Protein AF-A0A6V7MDH2-F1 (afdb_monomer_lite)

Structure (mmCIF, N/CA/C/O backbone):
data_AF-A0A6V7MDH2-F1
#
_entry.id   AF-A0A6V7MDH2-F1
#
loop_
_atom_site.group_PDB
_atom_site.id
_atom_site.type_symbol
_atom_site.label_atom_id
_atom_site.label_alt_id
_atom_site.label_comp_id
_atom_site.label_asym_id
_atom_site.label_entity_id
_atom_site.label_seq_id
_atom_site.pdbx_PDB_ins_code
_atom_site.Cartn_x
_atom_site.Cartn_y
_atom_site.Cartn_z
_atom_site.occupancy
_atom_site.B_iso_or_equiv
_atom_site.auth_seq_id
_atom_site.auth_comp_id
_atom_site.auth_asym_id
_atom_site.auth_atom_id
_atom_site.pdbx_PDB_model_num
ATOM 1 N N . THR A 1 1 ? -34.615 3.043 25.395 1.00 56.44 1 THR A N 1
ATOM 2 C CA . THR A 1 1 ? -33.759 2.524 24.306 1.00 56.44 1 THR A CA 1
ATOM 3 C C . THR A 1 1 ? -32.335 2.526 24.806 1.00 56.44 1 THR A C 1
ATOM 5 O O . THR A 1 1 ? -31.820 3.587 25.120 1.00 56.44 1 THR A O 1
ATOM 8 N N . ASN A 1 2 ? -31.748 1.346 25.004 1.00 63.47 2 ASN A N 1
ATOM 9 C CA . ASN A 1 2 ? -30.386 1.203 25.514 1.00 63.47 2 ASN A CA 1
ATOM 10 C C . ASN A 1 2 ? -29.427 1.334 24.321 1.00 63.47 2 ASN A C 1
ATOM 12 O O . ASN A 1 2 ? -29.298 0.403 23.528 1.00 63.47 2 ASN A O 1
ATOM 16 N N . LEU A 1 3 ? -28.887 2.534 24.106 1.00 74.31 3 LEU A N 1
ATOM 17 C CA . LEU A 1 3 ? -27.926 2.792 23.036 1.00 74.31 3 LEU A CA 1
ATOM 18 C C . LEU A 1 3 ? -26.546 2.366 23.543 1.00 74.31 3 LEU A C 1
ATOM 20 O O . LEU A 1 3 ? -26.069 2.872 24.554 1.00 74.31 3 LEU A O 1
ATOM 24 N N . ALA A 1 4 ? -25.933 1.397 22.868 1.00 76.62 4 ALA A N 1
ATOM 25 C CA . ALA A 1 4 ? -24.632 0.857 23.245 1.00 76.62 4 ALA A CA 1
ATOM 26 C C . ALA A 1 4 ? -23.512 1.803 22.785 1.00 76.62 4 ALA A C 1
ATOM 28 O O . ALA A 1 4 ? -22.913 1.596 21.731 1.00 76.62 4 ALA A O 1
ATOM 29 N N . PHE A 1 5 ? -23.267 2.858 23.563 1.00 76.75 5 PHE A N 1
ATOM 30 C CA . PHE A 1 5 ? -22.232 3.859 23.283 1.00 76.75 5 PHE A CA 1
ATOM 31 C C . PHE A 1 5 ? -20.800 3.319 23.438 1.00 76.75 5 PHE A C 1
ATOM 33 O O . PHE A 1 5 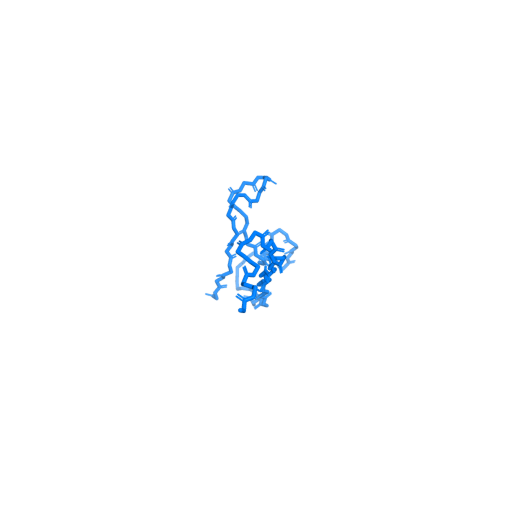? -19.904 3.809 22.762 1.00 76.75 5 PHE A O 1
ATOM 40 N N . ASP A 1 6 ? -20.602 2.261 24.231 1.00 83.38 6 ASP A N 1
ATOM 41 C CA . ASP A 1 6 ? -19.287 1.634 24.457 1.00 83.38 6 ASP A CA 1
ATOM 42 C C . ASP A 1 6 ? -18.993 0.472 23.493 1.00 83.38 6 ASP A C 1
ATOM 44 O O . ASP A 1 6 ? -18.047 -0.298 23.675 1.00 83.38 6 ASP A O 1
ATOM 48 N N . LYS A 1 7 ? -19.825 0.291 22.461 1.00 83.06 7 LYS A N 1
ATOM 49 C CA . LYS A 1 7 ? -19.630 -0.787 21.495 1.00 83.06 7 LYS A CA 1
ATOM 50 C C . LYS A 1 7 ? -18.490 -0.431 20.542 1.00 83.06 7 LYS A C 1
ATOM 52 O O . LYS A 1 7 ? -18.680 0.322 19.592 1.00 83.06 7 LYS A O 1
ATOM 57 N N . LEU A 1 8 ? -17.327 -1.041 20.755 1.00 82.06 8 LEU A N 1
ATOM 58 C CA . LEU A 1 8 ? -16.245 -1.056 19.773 1.00 82.06 8 LEU A CA 1
ATOM 59 C C . LEU A 1 8 ? -16.673 -1.903 18.569 1.00 82.06 8 LEU A C 1
ATOM 61 O O . LEU A 1 8 ? -16.938 -3.099 18.694 1.00 82.06 8 LEU A O 1
ATOM 65 N N . THR A 1 9 ? -16.777 -1.276 17.402 1.00 84.88 9 THR A N 1
ATOM 66 C CA . THR A 1 9 ? -17.015 -1.968 16.133 1.00 84.88 9 THR A CA 1
ATOM 67 C C . THR A 1 9 ? -15.703 -2.121 15.389 1.00 84.88 9 THR A C 1
ATOM 69 O O . THR A 1 9 ? -15.094 -1.125 14.998 1.00 84.88 9 THR A O 1
ATOM 72 N N . GLU A 1 10 ? -15.291 -3.362 15.149 1.00 89.88 10 GLU A N 1
ATOM 73 C CA . GLU A 1 10 ? -14.191 -3.634 14.232 1.00 89.88 10 GLU A CA 1
ATOM 74 C C . GLU A 1 10 ? -14.570 -3.140 12.834 1.00 89.88 10 GLU A C 1
ATOM 76 O O . GLU A 1 10 ? -15.640 -3.451 12.311 1.00 89.88 10 GLU A O 1
ATOM 81 N N . SER A 1 11 ? -13.708 -2.312 12.254 1.00 89.19 11 SER A N 1
ATOM 82 C CA . SER A 1 11 ? -13.868 -1.780 10.905 1.00 89.19 11 SER A CA 1
ATOM 83 C C . SER A 1 11 ? -12.557 -1.979 10.167 1.00 89.19 11 SER A C 1
ATOM 85 O O . SER A 1 11 ? -11.494 -1.636 10.681 1.00 89.19 11 SER A O 1
ATOM 87 N N . HIS A 1 12 ? -12.634 -2.548 8.970 1.00 93.69 12 HIS A N 1
ATOM 88 C CA . HIS A 1 12 ? -11.477 -2.803 8.127 1.00 93.69 12 HIS A CA 1
ATOM 89 C C . HIS A 1 12 ? -11.611 -2.041 6.811 1.00 93.69 12 HIS A C 1
ATOM 91 O O . HIS A 1 12 ? -12.702 -1.941 6.248 1.00 93.69 12 HIS A O 1
ATOM 97 N N . VAL A 1 13 ? -10.487 -1.532 6.315 1.00 94.56 13 VAL A N 1
ATOM 98 C CA . VAL A 1 13 ? -10.382 -0.877 5.012 1.00 94.56 13 VAL A CA 1
ATOM 99 C C . VAL A 1 13 ? -9.234 -1.529 4.254 1.00 94.56 13 VAL A C 1
ATOM 101 O O . VAL A 1 13 ? -8.119 -1.604 4.765 1.00 94.56 13 VAL A O 1
ATOM 104 N N . GLY A 1 14 ? -9.516 -1.983 3.033 1.00 96.44 14 GLY A N 1
ATOM 105 C CA . GLY A 1 14 ? -8.532 -2.555 2.120 1.00 96.44 14 GLY A CA 1
ATOM 106 C C . GLY A 1 14 ? -8.476 -1.773 0.809 1.00 96.44 14 GLY A C 1
ATOM 107 O O . GLY A 1 14 ? -9.503 -1.308 0.316 1.00 96.44 14 GLY A O 1
ATOM 108 N N . ILE A 1 15 ? -7.277 -1.645 0.241 1.00 97.81 15 ILE A N 1
ATOM 109 C CA . ILE A 1 15 ? -7.028 -1.034 -1.072 1.00 97.81 15 ILE A CA 1
ATOM 110 C C . ILE A 1 15 ? -6.188 -1.983 -1.933 1.00 97.81 15 ILE A C 1
ATOM 112 O O . ILE A 1 15 ? -5.365 -2.732 -1.411 1.00 97.81 15 ILE A O 1
ATOM 116 N N . ALA A 1 16 ? -6.391 -1.952 -3.250 1.00 97.69 16 ALA A N 1
ATOM 117 C CA . ALA A 1 16 ? -5.680 -2.797 -4.208 1.00 97.69 16 ALA A CA 1
ATOM 118 C C . ALA A 1 16 ? -5.392 -2.029 -5.502 1.00 97.69 16 ALA A C 1
ATOM 120 O O . ALA A 1 16 ? -6.085 -1.062 -5.825 1.00 97.69 16 ALA A O 1
ATOM 121 N N . HIS A 1 17 ? -4.372 -2.461 -6.246 1.00 98.44 17 HIS A N 1
ATOM 122 C CA . HIS A 1 17 ? -3.972 -1.814 -7.492 1.00 98.44 17 HIS A CA 1
ATOM 123 C C . HIS A 1 17 ? -3.363 -2.797 -8.488 1.00 98.44 17 HIS A C 1
ATOM 125 O O . HIS A 1 17 ? -2.569 -3.663 -8.124 1.00 98.44 17 HIS A O 1
ATOM 131 N N . THR A 1 18 ? -3.715 -2.634 -9.760 1.00 97.00 18 THR A N 1
ATOM 132 C CA . THR A 1 18 ? -3.066 -3.312 -10.884 1.00 97.00 18 THR A CA 1
ATOM 133 C C . THR A 1 18 ? -2.203 -2.305 -11.632 1.00 97.00 18 THR A C 1
ATOM 135 O O . THR A 1 18 ? -2.726 -1.407 -12.292 1.00 97.00 18 THR A O 1
ATOM 138 N N . ARG A 1 19 ? -0.880 -2.463 -11.554 1.00 97.19 19 ARG A N 1
ATOM 139 C CA . ARG A 1 19 ? 0.088 -1.572 -12.203 1.00 97.19 19 ARG A CA 1
ATOM 140 C C . ARG A 1 19 ? 0.486 -2.093 -13.583 1.00 97.19 19 ARG A C 1
ATOM 142 O O . ARG A 1 19 ? 0.987 -3.209 -13.699 1.00 97.19 19 ARG A O 1
ATOM 149 N N . TRP A 1 20 ? 0.370 -1.253 -14.611 1.00 97.31 20 TRP A N 1
ATOM 150 C CA . TRP A 1 20 ? 1.027 -1.475 -15.903 1.00 97.31 20 TRP A CA 1
ATOM 151 C C . TRP A 1 20 ? 2.429 -0.852 -15.880 1.00 97.31 20 TRP A C 1
ATOM 153 O O . TRP A 1 20 ? 2.579 0.369 -15.874 1.00 97.31 20 TRP A O 1
ATOM 163 N N . ALA A 1 21 ? 3.477 -1.676 -15.834 1.00 95.75 21 ALA A N 1
ATOM 164 C CA . ALA A 1 21 ? 4.848 -1.184 -15.710 1.00 95.75 21 ALA A CA 1
ATOM 165 C C . ALA A 1 21 ? 5.361 -0.588 -17.036 1.00 95.75 21 ALA A C 1
ATOM 167 O O . ALA A 1 21 ? 5.650 -1.319 -17.980 1.00 95.75 21 ALA A O 1
ATOM 168 N N . THR A 1 22 ? 5.505 0.739 -17.099 1.00 95.00 22 THR A N 1
ATOM 169 C CA . THR A 1 22 ? 6.163 1.444 -18.221 1.00 95.00 22 THR A CA 1
ATOM 170 C C . THR A 1 22 ? 7.663 1.638 -17.994 1.00 95.00 22 THR A C 1
ATOM 172 O O . THR A 1 22 ? 8.432 1.660 -18.949 1.00 95.00 22 THR A O 1
ATOM 175 N N . HIS A 1 23 ? 8.079 1.743 -16.727 1.00 95.31 23 HIS A N 1
ATOM 176 C CA . HIS A 1 23 ? 9.470 1.852 -16.290 1.00 95.31 23 HIS A CA 1
ATOM 177 C C . HIS A 1 23 ? 9.714 0.954 -15.071 1.00 95.31 23 HIS A C 1
ATOM 179 O O . HIS A 1 23 ? 8.864 0.852 -14.178 1.00 95.31 23 HIS A O 1
ATOM 185 N N . GLY A 1 24 ? 10.893 0.327 -15.025 1.00 94.69 24 GLY A N 1
ATOM 186 C CA . GLY A 1 24 ? 11.234 -0.690 -14.029 1.00 94.69 24 GLY A CA 1
ATOM 187 C C . GLY A 1 24 ? 10.510 -2.018 -14.277 1.00 94.69 24 GLY A C 1
ATOM 188 O O . GLY A 1 24 ? 9.390 -2.055 -14.784 1.00 94.69 24 GLY A O 1
ATOM 189 N N . VAL A 1 25 ? 11.157 -3.129 -13.924 1.00 97.50 25 VAL A N 1
ATOM 190 C CA . VAL A 1 25 ? 10.578 -4.463 -14.139 1.00 97.50 25 VAL A CA 1
ATOM 191 C C . VAL A 1 25 ? 9.329 -4.675 -13.269 1.00 97.50 25 VAL A C 1
ATOM 193 O O . VAL A 1 25 ? 9.288 -4.177 -12.135 1.00 97.50 25 VAL A O 1
ATOM 196 N N . PRO A 1 26 ? 8.324 -5.431 -13.747 1.00 98.00 26 PRO A N 1
ATOM 197 C CA . PRO A 1 26 ? 7.267 -5.954 -12.891 1.00 98.00 26 PRO A CA 1
ATO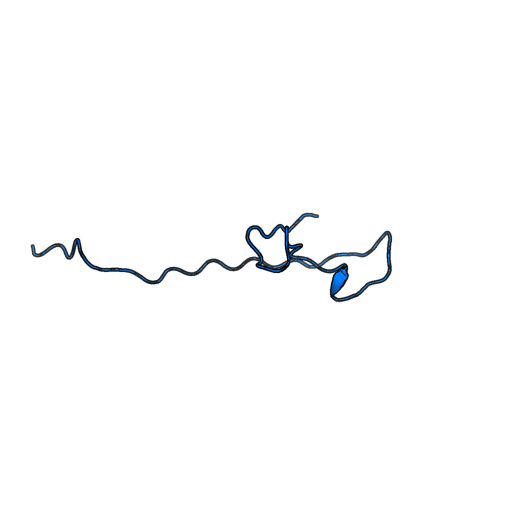M 198 C C . PRO A 1 26 ? 7.877 -6.821 -11.783 1.00 98.00 26 PRO A C 1
ATOM 200 O O . PRO A 1 26 ? 8.520 -7.833 -12.051 1.00 98.00 26 PRO A O 1
ATOM 203 N N . SER A 1 27 ? 7.711 -6.403 -10.534 1.00 97.81 27 SER A N 1
ATOM 204 C CA . SER A 1 27 ? 8.204 -7.114 -9.354 1.00 97.81 27 SER A CA 1
ATOM 205 C C . SER A 1 27 ? 7.331 -6.777 -8.149 1.00 97.81 27 SER A C 1
ATOM 207 O O . SER A 1 27 ? 6.629 -5.768 -8.165 1.00 97.81 27 SER A O 1
ATOM 209 N N . ALA A 1 28 ? 7.399 -7.590 -7.091 1.00 97.56 28 ALA A N 1
ATOM 210 C CA . ALA A 1 28 ? 6.665 -7.324 -5.852 1.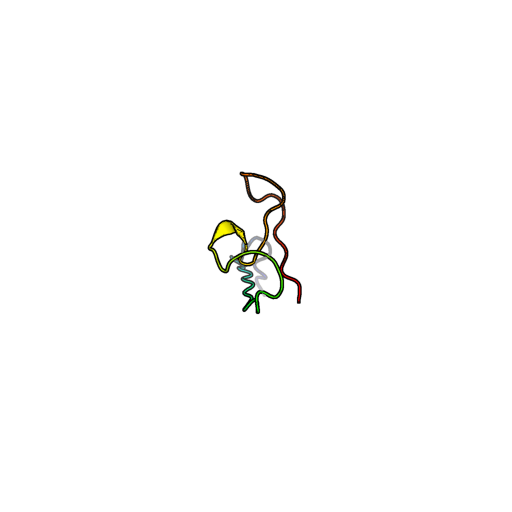00 97.56 28 ALA A CA 1
ATOM 211 C C . ALA A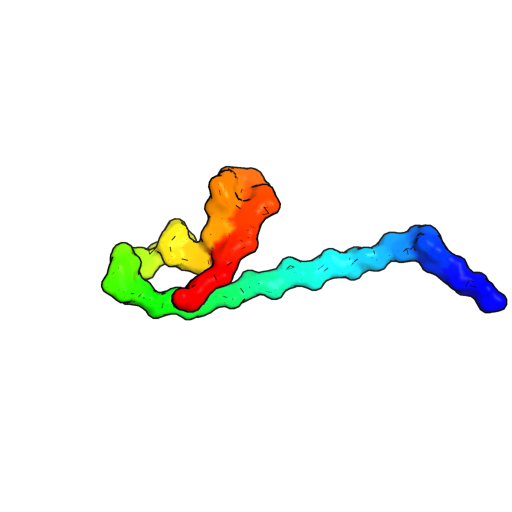 1 28 ? 7.059 -5.979 -5.215 1.00 97.56 28 ALA A C 1
ATOM 213 O O . ALA A 1 28 ? 6.195 -5.255 -4.740 1.00 97.56 28 ALA A O 1
ATOM 214 N N . VAL A 1 29 ? 8.345 -5.610 -5.273 1.00 97.31 29 VAL A N 1
ATOM 215 C CA . VAL A 1 29 ? 8.851 -4.329 -4.746 1.00 97.31 29 VAL A CA 1
ATOM 216 C C . VAL A 1 29 ? 8.287 -3.135 -5.522 1.00 97.31 29 VAL A C 1
ATOM 218 O O . VAL A 1 29 ? 7.975 -2.108 -4.932 1.00 97.31 29 VAL A O 1
ATOM 221 N N . ASN A 1 30 ? 8.124 -3.274 -6.841 1.00 97.38 30 ASN A N 1
ATOM 222 C CA . ASN A 1 30 ? 7.612 -2.210 -7.708 1.00 97.38 30 ASN A CA 1
ATOM 223 C C . ASN A 1 30 ? 6.080 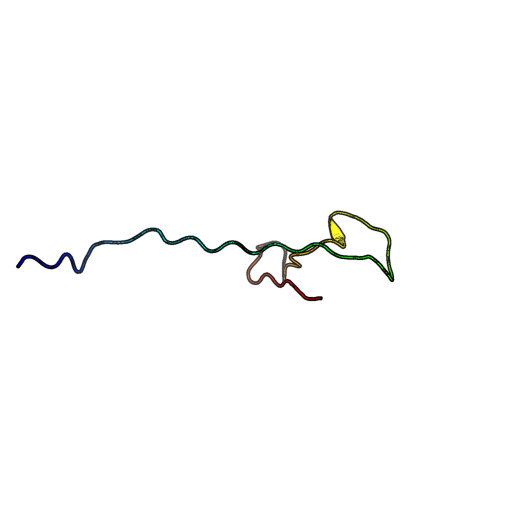-2.238 -7.866 1.00 97.38 30 ASN A C 1
ATOM 225 O O . ASN A 1 30 ? 5.531 -1.438 -8.628 1.00 97.38 30 ASN A O 1
ATOM 229 N N . ALA A 1 31 ? 5.390 -3.192 -7.238 1.00 97.94 31 ALA A N 1
ATOM 230 C CA . ALA A 1 31 ? 3.935 -3.257 -7.215 1.00 97.94 31 ALA A CA 1
ATOM 231 C C . ALA A 1 31 ? 3.373 -2.308 -6.148 1.00 97.94 31 ALA A C 1
ATOM 233 O O . ALA A 1 31 ? 4.086 -1.835 -5.270 1.00 97.94 31 ALA A O 1
ATOM 234 N N . HIS A 1 32 ? 2.084 -2.007 -6.244 1.00 97.69 32 HIS A N 1
ATOM 235 C CA . HIS A 1 32 ? 1.366 -1.220 -5.245 1.00 97.69 32 HIS A CA 1
ATOM 236 C C . HIS A 1 32 ? 0.575 -2.148 -4.313 1.00 97.69 32 HIS A C 1
ATOM 238 O 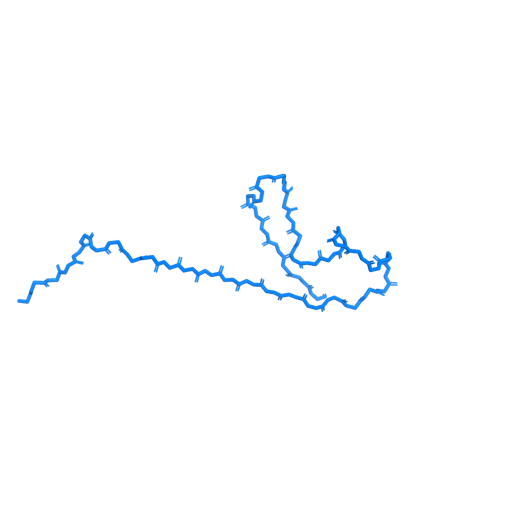O . HIS A 1 32 ? 0.202 -3.240 -4.752 1.00 97.69 32 HIS A O 1
ATOM 244 N N . PRO A 1 33 ? 0.246 -1.722 -3.077 1.00 98.12 33 PRO A N 1
ATOM 245 C CA . PRO A 1 33 ? 0.529 -0.415 -2.465 1.00 98.12 33 PRO A CA 1
ATOM 246 C C . PRO A 1 33 ? 2.008 -0.188 -2.122 1.00 98.12 33 PRO A C 1
ATOM 248 O O . PRO A 1 33 ? 2.711 -1.118 -1.740 1.00 98.12 33 PRO A O 1
ATOM 251 N N . GLN A 1 34 ? 2.468 1.060 -2.227 1.00 98.19 34 GLN A N 1
ATOM 252 C CA . GLN A 1 34 ? 3.799 1.465 -1.764 1.00 98.19 34 GLN A CA 1
ATOM 253 C C . GLN A 1 34 ? 3.719 1.945 -0.314 1.00 98.19 34 GLN A C 1
ATOM 255 O O . GLN A 1 34 ? 2.788 2.673 0.035 1.00 98.19 34 GLN A O 1
ATOM 260 N N . ARG A 1 35 ? 4.684 1.536 0.516 1.00 97.88 35 ARG A N 1
ATOM 261 C CA . ARG A 1 35 ? 4.774 1.878 1.947 1.00 97.88 35 ARG A CA 1
ATOM 262 C C . ARG A 1 35 ? 5.780 3.004 2.195 1.00 97.88 35 ARG A C 1
ATOM 264 O O . ARG A 1 35 ? 6.775 3.087 1.479 1.00 97.88 35 ARG A O 1
ATOM 271 N N . SER A 1 36 ? 5.540 3.846 3.201 1.00 98.00 36 SER A N 1
ATOM 272 C CA . SER A 1 36 ? 6.457 4.932 3.597 1.00 98.00 36 SER A CA 1
ATOM 273 C C . SER A 1 36 ? 7.744 4.441 4.261 1.00 98.00 36 SER A C 1
ATOM 275 O O . SER A 1 36 ? 8.796 5.055 4.103 1.00 98.00 36 SER A O 1
ATOM 277 N N . ASP A 1 37 ? 7.646 3.346 5.008 1.00 97.94 37 ASP A N 1
ATOM 278 C CA . ASP A 1 37 ? 8.684 2.789 5.874 1.00 97.94 37 ASP A CA 1
ATOM 279 C C . ASP A 1 37 ? 8.458 1.277 6.061 1.00 97.94 37 ASP A C 1
ATOM 281 O O . ASP A 1 37 ? 7.523 0.694 5.502 1.00 97.94 37 ASP A O 1
ATOM 285 N N . GLU A 1 38 ? 9.342 0.613 6.809 1.00 97.44 38 GLU A N 1
ATOM 286 C CA . GLU A 1 38 ? 9.256 -0.833 7.046 1.00 97.44 38 GLU A CA 1
ATOM 287 C C . GLU A 1 38 ? 8.032 -1.232 7.886 1.00 97.44 38 GLU A C 1
ATOM 289 O O . GLU A 1 38 ? 7.487 -2.321 7.667 1.00 97.44 38 GLU A O 1
ATOM 294 N N . ASP A 1 39 ? 7.561 -0.320 8.742 1.00 97.81 39 ASP A N 1
ATOM 295 C CA . ASP A 1 39 ? 6.429 -0.493 9.659 1.00 97.81 39 ASP A CA 1
ATOM 296 C C . ASP A 1 39 ? 5.067 -0.207 9.006 1.00 97.81 39 ASP A C 1
ATOM 298 O O . ASP A 1 39 ? 4.025 -0.465 9.606 1.00 97.81 39 ASP A O 1
ATOM 302 N N . GLN A 1 40 ? 5.058 0.260 7.753 1.00 95.50 40 GLN A N 1
ATOM 303 C CA . GLN A 1 40 ? 3.852 0.551 6.971 1.00 95.50 40 GLN A CA 1
ATOM 304 C C . GLN A 1 40 ? 2.996 1.666 7.591 1.00 95.50 40 GLN A C 1
ATOM 306 O O . GLN A 1 40 ? 1.767 1.623 7.500 1.00 95.50 40 GLN A O 1
ATOM 311 N N . GLY A 1 41 ? 3.636 2.685 8.180 1.00 96.88 41 GLY A N 1
ATOM 312 C CA . GLY A 1 41 ? 2.937 3.823 8.789 1.00 96.88 41 GLY A CA 1
ATOM 313 C C . GLY A 1 41 ? 1.954 4.512 7.834 1.00 96.88 41 GLY A C 1
ATOM 314 O O . GLY A 1 41 ? 0.866 4.916 8.244 1.00 96.88 41 GLY A O 1
ATOM 315 N N . PHE A 1 42 ? 2.301 4.580 6.543 1.00 98.06 42 PHE A N 1
ATOM 316 C CA . PHE A 1 42 ? 1.406 4.983 5.460 1.00 98.06 42 PHE A CA 1
ATOM 317 C C . PHE A 1 42 ? 1.552 4.071 4.240 1.00 98.06 42 PHE A C 1
ATOM 319 O O . PHE A 1 42 ? 2.656 3.650 3.886 1.00 98.06 42 PHE A O 1
ATOM 326 N N . VAL A 1 43 ? 0.431 3.829 3.552 1.00 98.06 43 VAL A N 1
ATOM 327 C CA . VAL A 1 43 ? 0.385 3.090 2.283 1.00 98.06 43 VAL A CA 1
ATOM 328 C C . VAL A 1 43 ? -0.395 3.857 1.220 1.00 98.06 43 VAL A C 1
ATOM 330 O O . VAL A 1 43 ? -1.418 4.477 1.512 1.00 98.06 43 VAL A O 1
ATOM 333 N N . VAL A 1 44 ? 0.082 3.812 -0.027 1.00 98.19 44 VAL A N 1
ATOM 334 C CA . VAL A 1 44 ? -0.535 4.527 -1.152 1.00 98.19 44 VAL A CA 1
ATOM 335 C C . VAL A 1 44 ? -0.634 3.670 -2.413 1.00 98.19 44 VAL A C 1
ATOM 337 O O . VAL A 1 44 ? 0.282 2.932 -2.788 1.00 98.19 44 VAL A O 1
ATOM 340 N N . VAL A 1 45 ? -1.759 3.813 -3.109 1.00 98.12 45 VAL A N 1
ATOM 341 C CA . VAL A 1 45 ? -1.942 3.366 -4.493 1.00 98.12 45 VAL A CA 1
ATOM 342 C C . VAL A 1 45 ? -2.062 4.595 -5.391 1.00 98.12 45 VAL A C 1
ATOM 344 O O . VAL A 1 45 ? -2.646 5.601 -4.991 1.00 98.12 45 VAL A O 1
ATOM 347 N N . HIS A 1 46 ? -1.494 4.530 -6.590 1.00 96.00 46 HIS A N 1
ATOM 348 C CA . HIS A 1 46 ? -1.619 5.569 -7.611 1.00 96.00 46 HIS A CA 1
ATOM 349 C C . HIS A 1 46 ? -1.643 4.925 -8.996 1.00 96.00 46 HIS A C 1
ATOM 351 O O . HIS A 1 46 ? -1.144 3.813 -9.149 1.00 96.00 46 HIS A O 1
ATOM 357 N N . ASN A 1 47 ? -2.204 5.618 -9.987 1.00 93.56 47 ASN A N 1
ATOM 358 C CA . ASN A 1 47 ? -2.207 5.179 -11.384 1.00 93.56 47 ASN A CA 1
ATOM 359 C C . ASN A 1 47 ? -1.070 5.826 -12.166 1.00 93.56 47 ASN A C 1
ATOM 361 O O . ASN A 1 47 ? -0.916 7.059 -12.029 1.00 93.56 47 ASN A O 1
#

Secondary structure (DSSP, 8-state):
----TT-PPP-----------SSS---STTSSSEESSTT-S-EE---

InterPro domains:
  IPR017932 Glutamine amidotransferase type 2 domain [PS51278] (1-47)
  IPR029055 Nucleophile aminohydrolases, N-terminal [G3DSA:3.60.20.10] (2-47)
  IPR029055 Nucleophile aminohydrolases, N-terminal [SSF56235] (9-47)

Foldseek 3Di:
DDDCPVDDDDDDDDDADDDDDPDDDDDPCPHDQDAPDPVRPDTDDDD

Radius of gyration: 17.7 Å; chains: 1; bounding box: 45×13×44 Å

Organism: NCBI:txid1563983

pLDDT: mean 92.59, std 9.37, range [56.44, 98.44]

Sequence (47 aa):
TNLAFDKLTESHVGIAHTRWATHGVPSAVNAHPQRSDEDQGFVVVHN